Protein AF-A0A0C2YG31-F1 (afdb_monomer_lite)

Secondary structure (DSSP, 8-state):
-----------S--S-EE-TTSS-EEEE-TTS-EEEE----SS--SS--GGGGGGHHHHHHHHTSS-SEEEEETTT--EEESTT----GGGS-EEEEEEEE-TTS-EEEEEEE--STT----SSEEEES---SS-SSSS---HHHHTTSS-------

Sequence (157 aa):
LITHLVHSTQSRFIQATCRSGTRYCVQQNTQGTWCYSTEAVHAVATDCPGEHLELQGALNTHLAQDLSIAYYNGVDNSRLGGVDYPVNTTTGIVRLCLSNRAGDGLLQTLCMNVAGDNSVDGFPFCLVTLGPPVTTDGCYVDLAVTSSTASSSTTTT

Radius of gyration: 17.86 Å; chains: 1; bounding box: 48×69×44 Å

pLDDT: mean 81.95, std 17.8, range [37.91, 97.69]

Foldseek 3Di:
DDPPPPPPPQQFQPAWEAAPPDQQIFHADPVRFTATADADDPDADAAFDDPVNLQRLLQVVFQADAAQKFKAASPRSDTQGGRRHNDDPVVDWIKMKHWDAHPVRFIKIKIFTDPHGNDPNHPPIGIHRGGHQHHPRPRDHHPVVVVVPPDDDDDDD

Organism: Hebeloma cylindrosporum (NCBI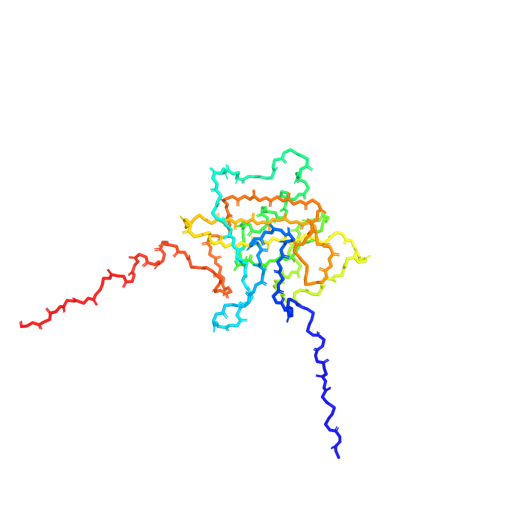:txid76867)

Structure (mmCIF, N/CA/C/O backbone):
data_AF-A0A0C2YG31-F1
#
_entry.id   AF-A0A0C2YG31-F1
#
loop_
_atom_site.group_PDB
_atom_site.id
_atom_site.type_symbol
_atom_site.label_atom_id
_atom_site.label_alt_id
_atom_site.label_comp_id
_atom_site.label_asym_id
_atom_site.label_entity_id
_atom_site.label_seq_id
_atom_site.pdbx_PDB_ins_code
_atom_site.Cartn_x
_atom_site.Cartn_y
_atom_site.Cartn_z
_atom_site.occupancy
_atom_site.B_iso_or_equiv
_atom_site.auth_seq_id
_atom_site.auth_comp_id
_atom_site.auth_asym_id
_atom_site.auth_atom_id
_atom_site.pdbx_PDB_model_num
ATOM 1 N N . LEU A 1 1 ? -37.819 2.114 26.805 1.00 37.91 1 LEU A N 1
ATOM 2 C CA . LEU A 1 1 ? -36.357 1.982 26.631 1.00 37.91 1 LEU A CA 1
ATOM 3 C C . LEU A 1 1 ? -36.096 2.027 25.130 1.00 37.91 1 LEU A C 1
ATOM 5 O O . LEU A 1 1 ? -36.509 1.104 24.443 1.00 37.91 1 LEU A O 1
ATOM 9 N N . ILE A 1 2 ? -35.571 3.134 24.604 1.00 43.88 2 ILE A N 1
ATOM 10 C CA . ILE A 1 2 ? -35.264 3.264 23.173 1.00 43.88 2 ILE A CA 1
ATOM 11 C C . ILE A 1 2 ? -33.817 2.814 23.003 1.00 43.88 2 ILE A C 1
ATOM 13 O O . ILE A 1 2 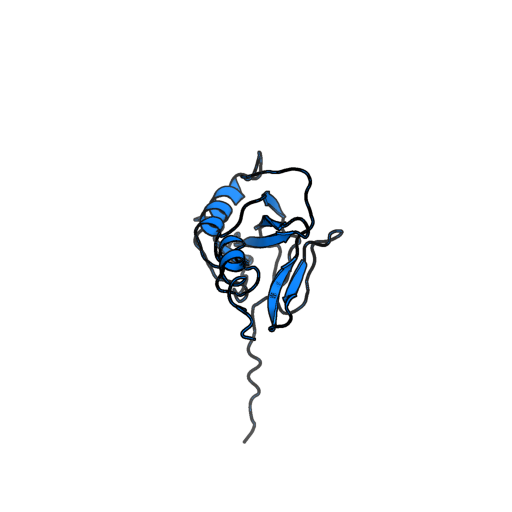? -32.901 3.455 23.512 1.00 43.88 2 ILE A O 1
ATOM 17 N N . THR A 1 3 ? -33.622 1.674 22.348 1.00 41.28 3 THR A N 1
ATOM 18 C CA . THR A 1 3 ? -32.300 1.175 21.974 1.00 41.28 3 THR A CA 1
ATOM 19 C C . THR A 1 3 ? -31.760 2.091 20.880 1.00 41.28 3 THR A C 1
ATOM 21 O O . THR A 1 3 ? -32.159 1.987 19.722 1.00 41.28 3 THR A O 1
ATOM 24 N N . HIS A 1 4 ? -30.892 3.033 21.244 1.00 40.97 4 HIS A N 1
ATOM 25 C CA . HIS A 1 4 ? -30.107 3.775 20.267 1.00 40.97 4 HIS A CA 1
ATOM 26 C C . HIS A 1 4 ? -29.186 2.777 19.559 1.00 40.97 4 HIS A C 1
ATOM 28 O O . HIS A 1 4 ? -28.194 2.325 20.127 1.00 40.97 4 HIS A O 1
ATOM 34 N N . LEU A 1 5 ? -29.533 2.409 18.325 1.00 47.25 5 LEU A N 1
ATOM 35 C CA . LEU A 1 5 ? -28.592 1.815 17.383 1.00 47.25 5 LEU A CA 1
ATOM 36 C C . LEU A 1 5 ? -27.513 2.865 17.129 1.00 47.25 5 LEU A C 1
ATOM 38 O O . LEU A 1 5 ? -27.690 3.780 16.323 1.00 47.25 5 LEU A O 1
ATOM 42 N N . VAL A 1 6 ? -26.421 2.766 17.884 1.00 44.53 6 VAL A N 1
ATOM 43 C CA . VAL A 1 6 ? -25.191 3.494 17.604 1.00 44.53 6 VAL A CA 1
ATOM 44 C C . VAL A 1 6 ? -24.745 2.998 16.234 1.00 44.53 6 VAL A C 1
ATOM 46 O O . VAL A 1 6 ? -24.221 1.893 16.107 1.00 44.53 6 VAL A O 1
ATOM 49 N N . HIS A 1 7 ? -25.023 3.775 15.187 1.00 38.06 7 HIS A N 1
ATOM 50 C CA . HIS A 1 7 ? -24.346 3.599 13.914 1.00 38.06 7 HIS A CA 1
ATOM 51 C C . HIS A 1 7 ? -22.874 3.860 14.203 1.00 38.06 7 HIS A C 1
ATOM 53 O O . HIS A 1 7 ? -22.442 5.005 14.304 1.00 38.06 7 HIS A O 1
ATOM 59 N N . SER A 1 8 ? -22.123 2.784 14.432 1.00 41.59 8 SER A N 1
ATOM 60 C CA . SER A 1 8 ? -20.674 2.835 14.417 1.00 41.59 8 SER A CA 1
ATOM 61 C C . SER A 1 8 ? -20.302 3.395 13.049 1.00 41.59 8 SER A C 1
ATOM 63 O O . SER A 1 8 ? -20.541 2.752 12.028 1.00 41.59 8 SER A O 1
ATOM 65 N N . THR A 1 9 ? -19.816 4.633 13.018 1.00 43.47 9 THR A N 1
ATOM 66 C CA . THR A 1 9 ? -19.147 5.210 11.856 1.00 43.47 9 THR A CA 1
ATOM 67 C C . THR A 1 9 ? -17.898 4.374 11.626 1.00 43.47 9 THR A C 1
ATOM 69 O O . THR A 1 9 ? -16.850 4.617 12.218 1.00 43.47 9 THR A O 1
ATOM 72 N N . GLN A 1 10 ? -18.047 3.301 10.861 1.00 45.25 10 GLN A N 1
ATOM 73 C CA . GLN A 1 10 ? -16.949 2.433 10.480 1.00 45.25 10 GLN A CA 1
ATOM 74 C C . GLN A 1 10 ? -16.192 3.141 9.362 1.00 45.25 10 GLN A C 1
ATOM 76 O O . GLN A 1 10 ? -16.574 3.077 8.198 1.00 45.25 10 GLN A O 1
ATOM 81 N N . SER A 1 11 ? -15.155 3.876 9.737 1.00 50.44 11 SER A N 1
ATOM 82 C CA . SER A 1 11 ? -14.245 4.534 8.807 1.00 50.44 11 SER A CA 1
ATOM 83 C C . SER A 1 11 ? -13.190 3.524 8.350 1.00 50.44 11 SER A C 1
ATOM 85 O O . SER A 1 11 ? -12.207 3.304 9.046 1.00 50.44 11 SER A O 1
ATOM 87 N N . ARG A 1 12 ? -13.479 2.834 7.238 1.00 69.19 12 ARG A N 1
ATOM 88 C CA . ARG A 1 12 ? -12.725 1.708 6.659 1.00 69.19 12 ARG A CA 1
ATOM 89 C C . ARG A 1 12 ? -13.140 1.474 5.208 1.00 69.19 12 ARG A C 1
ATOM 91 O O . ARG A 1 12 ? -14.104 2.088 4.756 1.00 69.19 12 ARG A O 1
ATOM 98 N N . PHE A 1 13 ? -12.494 0.557 4.486 1.00 84.44 13 PHE A N 1
ATOM 99 C CA . PHE A 1 13 ? -13.126 0.010 3.276 1.00 84.44 13 PHE A CA 1
ATOM 100 C C . PHE A 1 13 ? -14.504 -0.563 3.648 1.00 84.44 13 PHE A C 1
ATOM 102 O O . PHE A 1 13 ? -14.615 -1.424 4.519 1.00 84.44 13 PHE A O 1
ATOM 109 N N . ILE A 1 14 ? -15.564 -0.040 3.032 1.00 85.69 14 ILE A N 1
ATOM 110 C CA . ILE A 1 14 ? -16.960 -0.408 3.332 1.00 85.69 14 ILE A CA 1
ATOM 111 C C . ILE A 1 14 ? -17.629 -1.137 2.170 1.00 85.69 14 ILE A C 1
ATOM 113 O O . ILE A 1 14 ? -18.645 -1.801 2.358 1.00 85.69 14 ILE A O 1
ATOM 117 N N . GLN A 1 15 ? -17.061 -1.027 0.972 1.00 90.06 15 GLN A N 1
ATOM 118 C CA . GLN A 1 15 ? -17.524 -1.715 -0.224 1.00 90.06 15 GLN A CA 1
ATOM 119 C C . GLN A 1 15 ? -16.331 -2.053 -1.116 1.00 90.06 15 GLN A C 1
ATOM 121 O O . GLN A 1 15 ? -15.294 -1.388 -1.065 1.00 90.06 15 GLN A O 1
ATOM 126 N N . ALA A 1 16 ? -16.495 -3.071 -1.959 1.00 93.88 16 ALA A N 1
ATOM 127 C CA . ALA A 1 16 ? -15.489 -3.391 -2.958 1.00 93.88 16 ALA A CA 1
ATOM 128 C C . ALA A 1 16 ? -15.216 -2.165 -3.838 1.00 93.88 16 ALA A C 1
ATOM 130 O O . ALA A 1 16 ? -16.143 -1.497 -4.299 1.00 93.88 16 ALA A O 1
ATOM 131 N N . THR A 1 17 ? -13.940 -1.862 -4.045 1.00 93.62 17 THR A N 1
ATOM 132 C CA . THR A 1 17 ? -13.504 -0.706 -4.827 1.00 93.62 17 THR A CA 1
ATOM 133 C C . THR A 1 17 ? -12.354 -1.115 -5.720 1.00 93.62 17 THR A C 1
ATOM 135 O O . THR A 1 17 ? -11.479 -1.870 -5.302 1.00 93.62 17 THR A O 1
ATOM 138 N N . CYS A 1 18 ? -12.379 -0.660 -6.963 1.00 93.69 18 CYS A N 1
ATOM 139 C CA . CYS A 1 18 ? -11.387 -1.007 -7.965 1.00 93.69 18 CYS A CA 1
ATOM 140 C C . CYS A 1 18 ? -10.839 0.258 -8.580 1.00 93.69 18 CYS A C 1
ATOM 142 O O . CYS A 1 18 ? -11.579 1.213 -8.810 1.00 93.69 18 CYS A O 1
ATOM 144 N N . ARG A 1 19 ? -9.554 0.219 -8.902 1.00 91.12 19 ARG A N 1
ATOM 145 C CA . ARG A 1 19 ? -8.922 1.289 -9.642 1.00 91.12 19 ARG A CA 1
ATOM 146 C C . ARG A 1 19 ? -9.485 1.305 -11.058 1.00 91.12 19 ARG A C 1
ATOM 148 O O . ARG A 1 19 ? -9.540 0.265 -11.726 1.00 91.12 19 ARG A O 1
ATOM 155 N N . SER A 1 20 ? -9.903 2.480 -11.506 1.00 89.75 20 SER A N 1
ATOM 156 C CA . SER A 1 20 ? -10.602 2.692 -12.767 1.00 89.75 20 SER A CA 1
ATOM 157 C C . SER A 1 20 ? -9.853 2.069 -13.949 1.00 89.75 20 SER A C 1
ATOM 159 O O . SER A 1 20 ? -8.661 2.299 -14.149 1.00 89.75 20 SER A O 1
ATOM 161 N N . GLY A 1 21 ? -10.562 1.247 -14.728 1.00 87.06 21 GLY A N 1
ATOM 162 C CA . GLY A 1 21 ? -10.021 0.576 -15.913 1.00 87.06 21 GLY A CA 1
ATOM 163 C C . GLY A 1 21 ? -9.098 -0.620 -15.642 1.00 87.06 21 GLY A C 1
ATOM 164 O O . GLY A 1 21 ? -8.505 -1.127 -16.589 1.00 87.06 21 GLY A O 1
ATOM 165 N N . THR A 1 22 ? -8.980 -1.090 -14.396 1.00 88.75 22 THR A N 1
ATOM 166 C CA . THR A 1 22 ? -8.090 -2.207 -14.014 1.00 88.75 22 THR A CA 1
ATOM 167 C C . THR A 1 22 ? -8.806 -3.246 -13.139 1.00 88.75 22 THR A C 1
ATOM 169 O O . THR A 1 22 ? -9.961 -3.060 -12.751 1.00 88.75 22 THR A O 1
ATOM 172 N N . ARG A 1 23 ? -8.130 -4.350 -12.802 1.00 88.38 23 ARG A N 1
ATOM 173 C CA . ARG A 1 23 ? -8.550 -5.342 -11.794 1.00 88.38 23 ARG A CA 1
ATOM 174 C C . ARG A 1 23 ? -7.852 -5.161 -10.445 1.00 88.38 23 ARG A C 1
ATOM 176 O O . ARG A 1 23 ? -7.955 -6.039 -9.589 1.00 88.38 23 ARG A O 1
ATOM 183 N N . TYR A 1 24 ? -7.180 -4.028 -10.240 1.00 91.50 24 TYR A N 1
ATOM 184 C CA . TYR A 1 24 ? -6.602 -3.662 -8.953 1.00 91.50 24 TYR A CA 1
ATOM 185 C C . TYR A 1 24 ? -7.715 -3.252 -7.992 1.00 91.50 24 TYR A C 1
ATOM 187 O O . TYR A 1 24 ? -8.181 -2.112 -8.014 1.00 91.50 24 TYR A O 1
ATOM 195 N N . CYS A 1 25 ? -8.183 -4.199 -7.183 1.00 94.19 25 CYS A N 1
ATOM 196 C CA . CYS A 1 25 ? -9.372 -4.026 -6.352 1.00 94.19 25 CYS A CA 1
ATOM 197 C C . CYS A 1 25 ? -9.085 -4.307 -4.884 1.00 94.19 25 CYS A C 1
ATOM 199 O O . CYS A 1 25 ? -8.355 -5.236 -4.569 1.00 94.19 25 CYS A O 1
ATOM 201 N N . VAL A 1 26 ? -9.721 -3.573 -3.978 1.00 95.44 26 VAL A N 1
ATOM 202 C CA . VAL A 1 26 ? -9.846 -3.964 -2.572 1.00 95.44 26 VAL A CA 1
ATOM 203 C C . VAL A 1 26 ? -11.232 -4.563 -2.377 1.00 95.44 26 VAL A C 1
ATOM 205 O O . VAL A 1 26 ? -12.241 -3.919 -2.660 1.00 95.44 26 VAL A O 1
ATOM 208 N N . GLN A 1 27 ? -11.278 -5.818 -1.938 1.00 95.06 27 GLN A N 1
ATOM 209 C CA . GLN A 1 27 ? -12.505 -6.596 -1.762 1.00 95.06 27 GLN A CA 1
ATOM 210 C C . GLN A 1 27 ? -12.363 -7.591 -0.612 1.00 95.06 27 GLN A C 1
ATOM 212 O O . GLN A 1 27 ? -11.251 -7.968 -0.250 1.00 95.06 27 GLN A O 1
ATOM 217 N N . GLN A 1 28 ? -13.478 -8.020 -0.026 1.00 93.88 28 GLN A N 1
ATOM 218 C CA . GLN A 1 28 ? -13.436 -9.003 1.052 1.00 93.88 28 GLN A CA 1
ATOM 219 C C . GLN A 1 28 ? -13.141 -10.410 0.516 1.00 93.88 28 GLN A C 1
ATOM 221 O O . GLN A 1 28 ? -13.723 -10.840 -0.481 1.00 93.88 28 GLN A O 1
ATOM 226 N N . ASN A 1 29 ? -12.255 -11.138 1.194 1.00 90.19 29 ASN A N 1
ATOM 227 C CA . ASN A 1 29 ? -12.063 -12.569 0.990 1.00 90.19 29 ASN A CA 1
ATOM 228 C C . ASN A 1 29 ? -13.227 -13.371 1.621 1.00 90.19 29 ASN A C 1
ATOM 230 O O . ASN A 1 29 ? -14.138 -12.813 2.236 1.00 90.19 29 ASN A O 1
ATOM 234 N N . THR A 1 30 ? -13.191 -14.702 1.516 1.00 89.94 30 THR A N 1
ATOM 235 C CA . THR A 1 30 ? -14.229 -15.593 2.077 1.00 89.94 30 THR A CA 1
ATOM 236 C C . THR A 1 30 ? -14.353 -15.545 3.603 1.00 89.94 30 THR A C 1
ATOM 238 O O . THR A 1 30 ? -15.350 -16.019 4.141 1.00 89.94 30 THR A O 1
ATOM 241 N N . GLN A 1 31 ? -13.369 -14.975 4.301 1.00 90.06 31 GLN A N 1
ATOM 242 C CA . GLN A 1 31 ? -13.364 -14.783 5.753 1.00 90.06 31 GLN A CA 1
ATOM 243 C C . GLN A 1 31 ? -13.835 -13.374 6.158 1.00 90.06 31 GLN A C 1
ATOM 245 O O . GLN A 1 31 ? -13.904 -13.069 7.345 1.00 90.06 31 GLN A O 1
ATOM 250 N N . GLY A 1 32 ? -14.175 -12.510 5.194 1.00 90.06 32 GLY A N 1
ATOM 251 C CA . GLY A 1 32 ? -14.582 -11.127 5.443 1.00 90.06 32 GLY A CA 1
ATOM 252 C C . GLY A 1 32 ? -13.422 -10.135 5.592 1.00 90.06 32 GLY A C 1
ATOM 253 O O . GLY A 1 32 ? -13.675 -8.953 5.831 1.00 90.06 32 GLY A O 1
ATOM 254 N N . THR A 1 33 ? -12.167 -10.566 5.422 1.00 91.75 33 THR A N 1
ATOM 255 C CA . THR A 1 33 ? -11.001 -9.668 5.432 1.00 91.75 33 THR A CA 1
ATOM 256 C C . THR A 1 33 ? -10.917 -8.906 4.118 1.00 91.75 33 THR A C 1
ATOM 258 O O . THR A 1 33 ? -10.931 -9.509 3.048 1.00 91.75 33 THR A O 1
ATOM 261 N N . TRP A 1 34 ? -10.764 -7.588 4.187 1.00 94.19 34 TRP A N 1
ATOM 262 C CA . TRP A 1 34 ? -10.439 -6.747 3.038 1.00 94.19 34 TRP A CA 1
ATOM 263 C C . TRP A 1 34 ? -9.030 -7.016 2.518 1.00 94.19 34 TRP A C 1
ATOM 265 O O . TRP A 1 34 ? -8.053 -6.773 3.219 1.00 94.19 34 TRP A O 1
ATOM 275 N N . CYS A 1 35 ? -8.941 -7.455 1.268 1.00 94.56 35 CYS A N 1
ATOM 276 C CA . CYS A 1 35 ? -7.695 -7.795 0.608 1.00 94.56 35 CYS A CA 1
ATOM 277 C C . CYS A 1 35 ? -7.586 -7.115 -0.748 1.00 94.56 35 CYS A C 1
ATOM 279 O O . CYS A 1 35 ? -8.568 -6.945 -1.476 1.00 94.56 35 CYS A O 1
ATOM 281 N N . TYR A 1 36 ? -6.357 -6.756 -1.098 1.00 95.06 36 TYR A N 1
ATOM 282 C CA . TYR A 1 36 ? -6.030 -6.234 -2.411 1.00 95.06 36 TYR A CA 1
ATOM 283 C C . TYR A 1 36 ? -5.958 -7.373 -3.429 1.00 95.06 36 TYR A C 1
ATOM 285 O O . TYR A 1 36 ? -5.419 -8.430 -3.142 1.00 95.06 36 TYR A O 1
ATOM 293 N N . SER A 1 37 ? -6.511 -7.195 -4.617 1.00 92.62 37 SER A N 1
ATOM 294 C CA . SER A 1 37 ? -6.397 -8.118 -5.743 1.00 92.62 37 SER A CA 1
ATOM 295 C C . SER A 1 37 ? -5.506 -7.466 -6.779 1.00 92.62 37 SER A C 1
ATOM 297 O O . SER A 1 37 ? -5.731 -6.310 -7.127 1.00 92.62 37 SER A O 1
ATOM 299 N N . THR A 1 38 ? -4.498 -8.196 -7.246 1.00 88.25 38 THR A N 1
ATOM 300 C CA . THR A 1 38 ? -3.503 -7.674 -8.180 1.00 88.25 38 THR A CA 1
ATOM 301 C C . THR A 1 38 ? -3.427 -8.507 -9.455 1.00 88.25 38 THR A C 1
ATOM 303 O O . THR A 1 38 ? -3.764 -9.693 -9.462 1.00 88.25 38 THR A O 1
ATOM 306 N N . GLU A 1 39 ? -3.024 -7.871 -10.550 1.00 86.25 39 GLU A N 1
ATOM 307 C CA . GLU A 1 39 ? -2.861 -8.498 -11.860 1.00 86.25 39 GLU A CA 1
ATOM 308 C C . GLU A 1 39 ? -1.446 -9.065 -12.033 1.00 86.25 39 GLU A C 1
ATOM 310 O O . GLU A 1 39 ? -0.482 -8.579 -11.444 1.00 86.25 39 GLU A O 1
ATOM 315 N N . ALA A 1 40 ? -1.309 -10.097 -12.868 1.00 84.38 40 ALA A N 1
ATOM 316 C CA . ALA A 1 40 ? 0.005 -10.593 -13.267 1.00 84.38 40 ALA A CA 1
ATOM 317 C C . ALA A 1 40 ? 0.732 -9.521 -14.095 1.00 84.38 40 ALA A C 1
ATOM 319 O O . ALA A 1 40 ? 0.223 -9.074 -15.128 1.00 84.38 40 ALA A O 1
ATOM 320 N N . VAL A 1 41 ? 1.921 -9.110 -13.653 1.00 76.44 41 VAL A N 1
ATOM 321 C CA . VAL A 1 41 ? 2.730 -8.090 -14.338 1.00 76.44 41 VAL A CA 1
ATOM 322 C C . VAL A 1 41 ? 3.952 -8.727 -14.980 1.00 76.44 41 VAL A C 1
ATOM 324 O O . VAL A 1 41 ? 4.586 -9.610 -14.416 1.00 76.44 41 VAL A O 1
ATOM 327 N N . HIS A 1 42 ? 4.296 -8.265 -16.183 1.00 71.81 42 HIS A N 1
ATOM 328 C CA . HIS A 1 42 ? 5.415 -8.814 -16.959 1.00 71.81 42 HIS A CA 1
ATOM 329 C C . HIS A 1 42 ? 6.744 -8.081 -16.692 1.00 71.81 42 HIS A C 1
ATOM 331 O O . HIS A 1 42 ? 7.805 -8.587 -17.051 1.00 71.81 42 HIS A O 1
ATOM 337 N N . ALA A 1 43 ? 6.695 -6.891 -16.082 1.00 70.50 43 ALA A N 1
ATOM 338 C CA . ALA A 1 43 ? 7.856 -6.069 -15.746 1.00 70.50 43 ALA A CA 1
ATOM 339 C C . ALA A 1 43 ? 7.989 -5.923 -14.223 1.00 70.50 43 ALA A C 1
ATOM 341 O O . ALA A 1 43 ? 6.991 -5.777 -13.521 1.00 70.50 43 ALA A O 1
ATOM 342 N N . VAL A 1 44 ? 9.230 -5.972 -13.734 1.00 70.50 44 VAL A N 1
ATOM 343 C CA . VAL A 1 44 ? 9.578 -6.214 -12.326 1.00 70.50 44 VAL A CA 1
ATOM 344 C C . VAL A 1 44 ? 10.321 -4.984 -11.793 1.00 70.50 44 VAL A C 1
ATOM 346 O O . VAL A 1 44 ? 11.519 -4.840 -12.023 1.00 70.50 44 VAL A O 1
ATOM 349 N N . ALA A 1 45 ? 9.613 -4.062 -11.139 1.00 83.88 45 ALA A N 1
ATOM 350 C CA . ALA A 1 45 ? 10.228 -2.950 -10.406 1.00 83.88 45 ALA A CA 1
ATOM 351 C C . ALA A 1 45 ? 10.327 -3.317 -8.920 1.00 83.88 45 ALA A C 1
ATOM 353 O O . ALA A 1 45 ? 9.393 -3.890 -8.361 1.00 83.88 45 ALA A O 1
ATOM 354 N N . THR A 1 46 ? 11.447 -3.007 -8.272 1.00 86.50 46 THR A N 1
ATOM 355 C CA . THR A 1 46 ? 11.666 -3.290 -6.836 1.00 86.50 46 THR A CA 1
ATOM 356 C C . THR A 1 46 ? 11.646 -2.035 -5.968 1.00 86.50 46 THR A C 1
ATOM 358 O O . THR A 1 46 ? 11.688 -2.118 -4.745 1.00 86.50 46 THR A O 1
ATOM 361 N N . ASP A 1 47 ? 11.580 -0.875 -6.598 1.00 88.19 47 ASP A N 1
ATOM 362 C CA . ASP A 1 47 ? 11.563 0.453 -6.009 1.00 88.19 47 ASP A CA 1
ATOM 363 C C . ASP A 1 47 ? 10.605 1.351 -6.801 1.00 88.19 47 ASP A C 1
ATOM 365 O O . ASP A 1 47 ? 10.136 0.984 -7.881 1.00 88.19 47 ASP A O 1
ATOM 369 N N . CYS A 1 48 ? 10.277 2.517 -6.249 1.00 88.44 48 CYS A N 1
ATOM 370 C CA . CYS A 1 48 ? 9.474 3.515 -6.942 1.00 88.44 48 CYS A CA 1
ATOM 371 C C . CYS A 1 48 ? 10.373 4.342 -7.870 1.00 88.44 48 CYS A C 1
ATOM 373 O O . CYS A 1 48 ? 11.165 5.149 -7.378 1.00 88.44 48 CYS A O 1
ATOM 375 N N . PRO A 1 49 ? 10.279 4.168 -9.202 1.00 79.12 49 PRO A N 1
ATOM 376 C CA . PRO A 1 49 ? 11.212 4.799 -10.122 1.00 79.12 49 PRO A CA 1
ATOM 377 C C . PRO A 1 49 ? 10.929 6.298 -10.299 1.00 79.12 49 PRO A C 1
ATOM 379 O O . PRO A 1 49 ? 9.787 6.752 -10.222 1.00 79.12 49 PRO A O 1
ATOM 382 N N . GLY A 1 50 ? 11.975 7.056 -10.644 1.00 73.38 50 GLY A N 1
ATOM 383 C CA . GLY A 1 50 ? 11.863 8.392 -11.243 1.00 73.38 50 GLY A CA 1
ATOM 384 C C . GLY A 1 50 ? 11.156 9.441 -10.376 1.00 73.38 50 GLY A C 1
ATOM 385 O O . GLY A 1 50 ? 11.634 9.788 -9.302 1.00 73.38 50 GLY A O 1
ATOM 386 N N . GLU A 1 51 ? 10.046 9.990 -10.875 1.00 65.19 51 GLU A N 1
ATOM 387 C CA . GLU A 1 51 ? 9.294 11.102 -10.263 1.00 65.19 51 GLU A CA 1
ATOM 388 C C . GLU A 1 51 ? 8.366 10.680 -9.110 1.00 65.19 51 GLU A C 1
ATOM 390 O O . GLU A 1 51 ? 7.589 11.503 -8.641 1.00 65.19 51 GLU A O 1
ATOM 395 N N . HIS A 1 52 ? 8.415 9.416 -8.670 1.00 84.56 52 HIS A N 1
ATOM 396 C CA . HIS A 1 52 ? 7.552 8.885 -7.603 1.00 84.56 52 HIS A CA 1
ATOM 397 C C . HIS A 1 52 ? 8.317 8.519 -6.323 1.00 84.56 52 HIS A C 1
ATOM 399 O O . HIS A 1 52 ? 7.840 7.737 -5.492 1.00 84.56 52 HIS A O 1
ATOM 405 N N . LEU A 1 53 ? 9.523 9.076 -6.154 1.00 85.06 53 LEU A N 1
ATOM 406 C CA . LEU A 1 53 ? 10.389 8.854 -4.989 1.00 85.06 53 LEU A CA 1
ATOM 407 C C . LEU A 1 53 ? 9.725 9.255 -3.666 1.00 85.06 53 LEU A C 1
ATOM 409 O O . LEU A 1 53 ? 10.064 8.711 -2.615 1.00 85.06 53 LEU A O 1
ATOM 413 N N . GLU A 1 54 ? 8.747 10.156 -3.692 1.00 89.50 54 GLU A N 1
ATOM 414 C CA . GLU A 1 54 ? 7.951 10.528 -2.526 1.00 89.50 54 GLU A CA 1
ATOM 415 C C . GLU A 1 54 ? 7.170 9.348 -1.931 1.00 89.50 54 GLU A C 1
ATOM 417 O O . GLU A 1 54 ? 6.850 9.377 -0.744 1.00 89.50 54 GLU A O 1
ATOM 422 N N . LEU A 1 55 ? 6.892 8.296 -2.708 1.00 95.50 55 LEU A N 1
ATOM 423 C CA . LEU A 1 55 ? 6.246 7.074 -2.222 1.00 95.50 55 LEU A CA 1
ATOM 424 C C . LEU A 1 55 ? 7.244 6.057 -1.648 1.00 95.50 55 LEU A C 1
ATOM 426 O O . LEU A 1 55 ? 6.831 5.167 -0.903 1.00 95.50 55 LEU A O 1
ATOM 430 N N . GLN A 1 56 ? 8.546 6.200 -1.924 1.00 95.50 56 GLN A N 1
ATOM 431 C CA . GLN A 1 56 ? 9.568 5.225 -1.524 1.00 95.50 56 GLN A CA 1
ATOM 432 C C . GLN A 1 56 ? 9.649 5.053 -0.004 1.00 95.50 56 GLN A C 1
ATOM 434 O O . GLN A 1 56 ? 9.837 3.942 0.488 1.00 95.50 56 GLN A O 1
ATOM 439 N N . GLY A 1 57 ? 9.487 6.139 0.756 1.00 95.56 57 GLY A N 1
ATOM 440 C CA . GLY A 1 57 ? 9.499 6.076 2.217 1.00 95.56 57 GLY A CA 1
ATOM 441 C C . GLY A 1 57 ? 8.358 5.219 2.770 1.00 95.56 57 GLY A C 1
ATOM 442 O O . GLY A 1 57 ? 8.594 4.345 3.600 1.00 95.56 57 GLY A O 1
ATOM 443 N N . ALA A 1 58 ? 7.136 5.418 2.268 1.00 96.81 58 ALA A N 1
ATOM 444 C CA . ALA A 1 58 ? 5.977 4.620 2.662 1.00 96.81 58 ALA A CA 1
ATOM 445 C C . ALA A 1 58 ? 6.111 3.161 2.211 1.00 96.81 58 ALA A C 1
ATOM 447 O O . ALA A 1 58 ? 5.806 2.265 2.994 1.00 96.81 58 ALA A O 1
ATOM 448 N N . LEU A 1 59 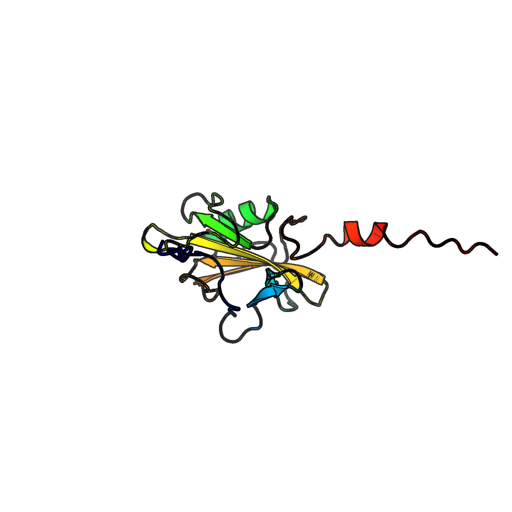? 6.635 2.919 1.002 1.00 97.31 59 LEU A N 1
ATOM 449 C CA . LEU A 1 59 ? 6.949 1.571 0.532 1.00 97.31 59 LEU A CA 1
ATOM 450 C C . LEU A 1 59 ? 7.926 0.873 1.485 1.00 97.31 59 LEU A C 1
ATOM 452 O O . LEU A 1 59 ? 7.634 -0.222 1.952 1.00 97.31 59 LEU A O 1
ATOM 456 N N . ASN A 1 60 ? 9.040 1.513 1.848 1.00 96.44 60 ASN A N 1
ATOM 457 C CA . ASN A 1 60 ? 10.024 0.933 2.766 1.00 96.44 60 ASN A CA 1
ATOM 458 C C . ASN A 1 60 ? 9.401 0.580 4.126 1.00 96.44 60 ASN A C 1
ATOM 460 O O . ASN A 1 60 ? 9.617 -0.523 4.629 1.00 96.44 60 ASN A O 1
ATOM 464 N N . THR A 1 61 ? 8.589 1.476 4.700 1.00 97.25 61 THR A N 1
ATOM 465 C CA . THR A 1 61 ? 7.855 1.188 5.942 1.00 97.25 61 THR A CA 1
ATOM 466 C C . THR A 1 61 ? 6.879 0.023 5.753 1.00 97.25 61 THR A C 1
ATOM 468 O O . THR A 1 61 ? 6.737 -0.808 6.646 1.00 97.25 61 THR A O 1
ATOM 471 N N . HIS A 1 62 ? 6.212 -0.063 4.600 1.00 97.69 62 HIS A N 1
ATOM 472 C CA . HIS A 1 62 ? 5.262 -1.128 4.281 1.00 97.69 62 HIS A CA 1
ATOM 473 C C . HIS A 1 62 ? 5.919 -2.499 4.118 1.00 97.69 62 HIS A C 1
ATOM 475 O O . HIS A 1 62 ? 5.383 -3.487 4.613 1.00 97.69 62 HIS A O 1
ATOM 481 N N . LEU A 1 63 ? 7.091 -2.575 3.491 1.00 95.94 63 LEU A N 1
ATOM 482 C CA . LEU A 1 63 ? 7.828 -3.832 3.334 1.00 95.94 63 LEU A CA 1
ATOM 483 C C . LEU A 1 63 ? 8.361 -4.379 4.670 1.00 95.94 63 LEU A C 1
ATOM 485 O O . LEU A 1 63 ? 8.572 -5.582 4.798 1.00 95.94 63 LEU A O 1
ATOM 489 N N . ALA A 1 64 ? 8.561 -3.513 5.667 1.00 95.88 64 ALA A N 1
ATOM 490 C CA . ALA A 1 64 ? 9.126 -3.855 6.973 1.00 95.88 64 ALA A CA 1
ATOM 491 C C . ALA A 1 64 ? 8.079 -4.165 8.067 1.00 95.88 64 ALA A C 1
ATOM 493 O O . ALA A 1 64 ? 8.420 -4.181 9.251 1.00 95.88 64 ALA A O 1
ATOM 494 N N . GLN A 1 65 ? 6.810 -4.373 7.705 1.00 93.50 65 GLN A N 1
ATOM 495 C CA . GLN A 1 65 ? 5.711 -4.595 8.657 1.00 93.50 65 GLN A CA 1
ATOM 496 C C . GLN A 1 65 ? 4.858 -5.824 8.292 1.00 93.50 65 GLN A C 1
ATOM 498 O O . GLN A 1 65 ? 5.314 -6.676 7.539 1.00 93.50 65 GLN A O 1
ATOM 503 N N . ASP A 1 66 ? 3.669 -5.958 8.886 1.00 93.38 66 ASP A N 1
ATOM 504 C CA . ASP A 1 66 ? 2.894 -7.202 8.958 1.00 93.38 66 ASP A CA 1
ATOM 505 C C . ASP A 1 66 ? 1.446 -7.120 8.428 1.00 93.38 66 ASP A C 1
ATOM 507 O O . ASP A 1 66 ? 0.653 -8.034 8.640 1.00 93.38 66 ASP A O 1
ATOM 511 N N . LEU A 1 67 ? 1.076 -6.047 7.732 1.00 95.06 67 LEU A N 1
ATOM 512 C CA . LEU A 1 67 ? -0.247 -5.831 7.134 1.00 95.06 67 LEU A CA 1
ATOM 513 C C . LEU A 1 67 ? -0.157 -5.786 5.609 1.00 95.06 67 LEU A C 1
ATOM 515 O O . LEU A 1 67 ? 0.716 -5.131 5.048 1.00 95.06 67 LEU A O 1
ATOM 519 N N . SER A 1 68 ? -1.106 -6.402 4.920 1.00 95.62 68 SER A N 1
ATOM 520 C CA . SER A 1 68 ? -1.228 -6.299 3.465 1.00 95.62 68 SER A CA 1
ATOM 521 C C . SER A 1 68 ? -1.760 -4.933 3.025 1.00 95.62 68 SER A C 1
ATOM 523 O O . SER A 1 68 ? -1.416 -4.457 1.949 1.00 95.62 68 SER A O 1
ATOM 525 N N . ILE A 1 69 ? -2.565 -4.271 3.860 1.00 96.06 69 ILE A N 1
ATOM 526 C CA . ILE A 1 69 ? -3.157 -2.956 3.592 1.00 96.06 69 ILE A CA 1
ATOM 527 C C . ILE A 1 69 ? -2.846 -2.020 4.754 1.00 96.06 69 ILE A C 1
ATOM 529 O O . ILE A 1 69 ? -3.244 -2.282 5.892 1.00 96.06 69 ILE A O 1
ATOM 533 N N . ALA A 1 70 ? -2.165 -0.910 4.473 1.00 96.38 70 ALA A N 1
ATOM 534 C CA . ALA A 1 70 ? -1.828 0.070 5.497 1.00 96.38 70 ALA A CA 1
ATOM 535 C C . ALA A 1 70 ? -1.737 1.500 4.958 1.00 96.38 70 ALA A C 1
ATOM 537 O O . ALA A 1 70 ? -1.392 1.740 3.798 1.00 96.38 70 ALA A O 1
ATOM 538 N N . TYR A 1 71 ? -2.015 2.444 5.854 1.00 95.19 71 TYR A N 1
ATOM 539 C CA . TYR A 1 71 ? -1.964 3.878 5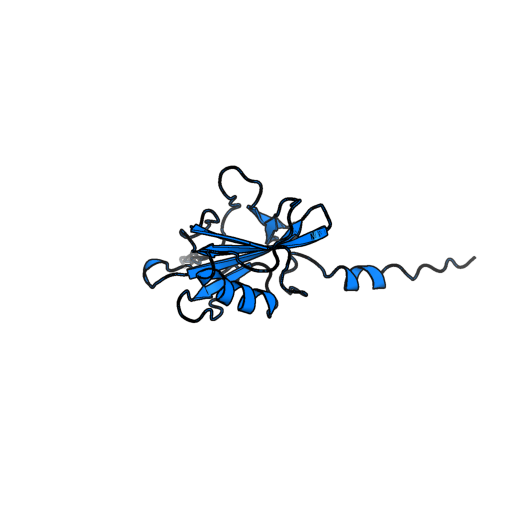.609 1.00 95.19 71 TYR A CA 1
ATOM 540 C C . TYR A 1 71 ? -0.767 4.511 6.315 1.00 95.19 71 TYR A C 1
ATOM 542 O O . TYR A 1 71 ? -0.399 4.109 7.422 1.00 95.19 71 TYR A O 1
ATOM 550 N N . TYR A 1 72 ? -0.188 5.533 5.689 1.00 95.81 72 TYR A N 1
ATOM 551 C CA . TYR A 1 72 ? 1.036 6.195 6.129 1.00 95.81 72 TYR A CA 1
ATOM 552 C C . TYR A 1 72 ? 0.925 7.712 6.044 1.00 95.81 72 TYR A C 1
ATOM 554 O O . TYR A 1 72 ? 0.273 8.260 5.152 1.00 95.81 72 TYR A O 1
ATOM 562 N N . ASN A 1 73 ? 1.601 8.397 6.959 1.00 94.75 73 ASN A N 1
ATOM 563 C CA . ASN A 1 73 ? 1.703 9.848 6.950 1.00 94.75 73 ASN A CA 1
ATOM 564 C C . ASN A 1 73 ? 2.605 10.308 5.793 1.00 94.75 73 ASN A C 1
ATOM 566 O O . ASN A 1 73 ? 3.722 9.820 5.623 1.00 94.75 73 ASN A O 1
ATOM 570 N N . GLY A 1 74 ? 2.132 11.265 4.996 1.00 93.19 74 GLY A N 1
ATOM 571 C CA . GLY A 1 74 ? 2.848 11.788 3.835 1.00 93.19 74 GLY A CA 1
ATOM 572 C C . GLY A 1 74 ? 4.132 12.568 4.152 1.00 93.19 74 GLY A C 1
ATOM 573 O O . GLY A 1 74 ? 4.943 12.794 3.252 1.00 93.19 74 GLY A O 1
ATOM 574 N N . VAL A 1 75 ? 4.339 12.973 5.406 1.00 92.62 75 VAL A N 1
ATOM 575 C CA . VAL A 1 75 ? 5.510 13.741 5.851 1.00 92.62 75 VAL A CA 1
ATOM 576 C C . VAL A 1 75 ? 6.628 12.820 6.333 1.00 92.62 75 VAL A C 1
ATOM 578 O O . VAL A 1 75 ? 7.745 12.911 5.833 1.00 92.62 75 VAL A O 1
ATOM 581 N N . ASP A 1 76 ? 6.339 11.922 7.277 1.00 94.69 76 ASP A N 1
ATOM 582 C CA . ASP A 1 76 ? 7.356 11.101 7.952 1.00 94.69 76 ASP A CA 1
ATOM 583 C C . ASP A 1 76 ? 7.283 9.600 7.618 1.00 94.69 76 ASP A C 1
ATOM 585 O O . ASP A 1 76 ? 8.133 8.830 8.059 1.00 94.69 76 ASP A O 1
ATOM 589 N N . ASN A 1 77 ? 6.310 9.178 6.799 1.00 95.62 77 ASN A N 1
ATOM 590 C CA . ASN A 1 77 ? 6.066 7.782 6.415 1.00 95.62 77 ASN A CA 1
ATOM 591 C C . ASN A 1 77 ? 5.747 6.844 7.588 1.00 95.62 77 ASN A C 1
ATOM 593 O O . ASN A 1 77 ? 5.825 5.620 7.438 1.00 95.62 77 ASN A O 1
ATOM 597 N N . SER A 1 78 ? 5.378 7.393 8.746 1.00 96.00 78 SER A N 1
ATOM 598 C CA . SER A 1 78 ? 4.922 6.604 9.886 1.00 96.00 78 SER A CA 1
ATOM 599 C C . SER A 1 78 ? 3.589 5.920 9.575 1.00 96.00 78 SER A C 1
ATOM 601 O O . SER A 1 78 ? 2.736 6.468 8.870 1.00 96.00 78 SER A O 1
ATOM 603 N N . ARG A 1 79 ? 3.407 4.694 10.084 1.00 96.00 79 ARG A N 1
ATOM 604 C CA . ARG A 1 79 ? 2.163 3.929 9.917 1.00 96.00 79 ARG A CA 1
ATOM 605 C C . ARG A 1 79 ? 1.050 4.578 10.734 1.00 96.00 79 ARG A C 1
ATOM 607 O O . ARG A 1 79 ? 1.151 4.672 11.953 1.00 96.00 79 ARG A O 1
ATOM 614 N N . LEU A 1 80 ? -0.025 4.959 10.057 1.00 93.94 80 LEU A N 1
ATOM 615 C CA . LEU A 1 80 ? -1.219 5.556 10.653 1.00 93.94 80 LEU A CA 1
ATOM 616 C C . LEU A 1 80 ? -2.247 4.498 11.070 1.00 93.94 80 LEU A C 1
ATOM 618 O O . LEU A 1 80 ? -2.935 4.662 12.073 1.00 93.94 80 LEU A O 1
ATOM 622 N N . GLY A 1 81 ? -2.342 3.404 10.314 1.00 93.25 81 GLY A N 1
ATOM 623 C CA . GLY A 1 81 ? -3.283 2.324 10.590 1.00 93.25 81 GLY A CA 1
ATOM 624 C C . GLY A 1 81 ? -3.365 1.303 9.461 1.00 93.25 81 GLY A C 1
ATOM 625 O O . GLY A 1 81 ? -2.664 1.418 8.455 1.00 93.25 81 GLY A O 1
ATOM 626 N N . GLY A 1 82 ? -4.210 0.293 9.660 1.00 92.94 82 GLY A N 1
ATOM 627 C CA . GLY A 1 82 ? -4.528 -0.726 8.661 1.00 92.94 82 GLY A CA 1
ATOM 628 C C . GLY A 1 82 ? -5.784 -0.383 7.862 1.00 92.94 82 GLY A C 1
ATOM 629 O O . GLY A 1 82 ? -6.140 0.779 7.694 1.00 92.94 82 GLY A O 1
ATOM 630 N N . VAL A 1 83 ? -6.496 -1.415 7.423 1.00 90.56 83 VAL A N 1
ATOM 631 C CA . VAL A 1 83 ? -7.692 -1.311 6.572 1.00 90.56 83 VAL A CA 1
ATOM 632 C C . VAL A 1 83 ? -8.870 -0.532 7.185 1.00 90.56 83 VAL A C 1
ATOM 634 O O . VAL A 1 83 ? -9.748 -0.065 6.460 1.00 90.56 83 VAL A O 1
ATOM 637 N N . ASP A 1 84 ? -8.850 -0.363 8.511 1.00 88.00 84 ASP A N 1
ATOM 638 C CA . ASP A 1 84 ? -9.831 0.387 9.302 1.00 88.00 84 ASP A CA 1
ATOM 639 C C . ASP A 1 84 ? -9.386 1.820 9.650 1.00 88.00 84 ASP A C 1
ATOM 641 O O . ASP A 1 84 ? -9.886 2.427 10.598 1.00 88.00 84 ASP A O 1
ATOM 645 N N . TYR A 1 85 ? -8.383 2.355 8.951 1.00 88.88 85 TYR A N 1
ATOM 646 C CA . TYR A 1 85 ? -7.912 3.712 9.202 1.00 88.88 85 TYR A CA 1
ATOM 647 C C . TYR A 1 85 ? -8.917 4.760 8.680 1.00 88.88 85 TYR A C 1
ATOM 649 O O . TYR A 1 85 ? -9.256 4.736 7.493 1.00 88.88 85 TYR A O 1
ATOM 657 N N . PRO A 1 86 ? -9.352 5.725 9.517 1.00 83.06 86 PRO A N 1
ATOM 658 C CA . PRO A 1 86 ? -10.197 6.830 9.082 1.00 83.06 86 PRO A CA 1
ATOM 659 C C . PRO A 1 86 ? -9.383 7.834 8.267 1.00 83.06 86 PRO A C 1
ATOM 661 O O . PRO A 1 86 ? -8.674 8.672 8.832 1.00 83.06 86 PRO A O 1
ATOM 664 N N . VAL A 1 87 ? -9.478 7.769 6.940 1.00 82.06 87 VAL A N 1
ATOM 665 C CA . VAL A 1 87 ? -8.714 8.672 6.082 1.00 82.06 87 VAL A CA 1
ATOM 666 C C . VAL A 1 87 ? -9.215 10.103 6.274 1.00 82.06 87 VAL A C 1
ATOM 668 O O . VAL A 1 87 ? -10.330 10.456 5.910 1.00 82.06 87 VAL A O 1
ATOM 671 N N . ASN A 1 88 ? -8.351 10.966 6.806 1.00 77.81 88 ASN A N 1
ATOM 672 C CA . ASN A 1 88 ? -8.578 12.406 6.851 1.00 77.81 88 ASN A CA 1
ATOM 673 C C . ASN A 1 88 ? -7.601 13.107 5.898 1.00 77.81 88 ASN A C 1
ATOM 675 O O . ASN A 1 88 ? -6.479 13.454 6.271 1.00 77.81 88 ASN A O 1
ATOM 679 N N . THR A 1 89 ? -8.026 13.322 4.654 1.00 70.44 89 THR A N 1
ATOM 680 C CA . THR A 1 89 ? -7.205 14.007 3.640 1.00 70.44 89 THR A CA 1
ATOM 681 C C . THR A 1 89 ? -7.126 15.522 3.848 1.00 70.44 89 THR A C 1
ATOM 683 O O . THR A 1 89 ? -6.249 16.174 3.288 1.00 70.44 89 THR A O 1
ATOM 686 N N . THR A 1 90 ? -7.980 16.109 4.695 1.00 73.69 90 THR A N 1
ATOM 687 C CA . THR A 1 90 ? -7.914 17.540 5.042 1.00 73.69 90 THR A CA 1
ATOM 688 C C . THR A 1 90 ? -6.724 17.901 5.934 1.00 73.69 90 THR A C 1
ATOM 690 O O . THR A 1 90 ? -6.323 19.062 5.963 1.00 73.69 90 THR A O 1
ATOM 693 N N . THR A 1 91 ? -6.133 16.934 6.645 1.00 75.38 91 THR A N 1
ATOM 694 C CA . THR A 1 91 ? -4.993 17.165 7.556 1.00 75.38 91 THR A CA 1
ATOM 695 C C . THR A 1 91 ? -3.616 16.958 6.922 1.00 75.38 91 THR A C 1
ATOM 697 O O . THR A 1 91 ? -2.604 17.153 7.591 1.00 75.38 91 THR A O 1
ATOM 700 N N . GLY A 1 92 ? -3.556 16.584 5.642 1.00 86.31 92 GLY A N 1
ATOM 701 C CA . GLY A 1 92 ? -2.307 16.378 4.916 1.00 86.31 92 GLY A CA 1
ATOM 702 C C . GLY A 1 92 ? -2.372 15.204 3.946 1.00 86.31 92 GLY A C 1
ATOM 703 O O . GLY A 1 92 ? -3.414 14.583 3.747 1.00 86.31 92 GLY A O 1
ATOM 704 N N . ILE A 1 93 ? -1.226 14.898 3.338 1.00 92.25 93 ILE A N 1
ATOM 705 C CA . ILE A 1 93 ? -1.096 13.754 2.436 1.00 92.25 93 ILE A CA 1
ATOM 706 C C . ILE A 1 93 ? -1.140 12.471 3.267 1.00 92.25 93 ILE A C 1
ATOM 708 O O . ILE A 1 93 ? -0.340 12.289 4.185 1.00 92.25 93 ILE A O 1
ATOM 712 N N . VAL A 1 94 ? -2.047 11.570 2.907 1.00 93.88 94 VAL A N 1
ATOM 713 C CA . VAL A 1 94 ? -2.078 10.192 3.398 1.00 93.88 94 VAL A CA 1
ATOM 714 C C . VAL A 1 94 ? -1.677 9.285 2.245 1.00 93.88 94 VAL A C 1
ATOM 716 O O . VAL A 1 94 ? -2.209 9.406 1.141 1.00 93.88 94 VAL A O 1
ATOM 719 N N . ARG A 1 95 ? -0.738 8.376 2.494 1.00 95.38 95 ARG A N 1
ATOM 720 C CA . ARG A 1 95 ? -0.325 7.339 1.547 1.00 95.38 95 ARG A CA 1
ATOM 721 C C . ARG A 1 95 ? -0.988 6.023 1.910 1.00 95.38 95 ARG A C 1
ATOM 723 O O . ARG A 1 95 ? -1.148 5.723 3.086 1.00 95.38 95 ARG A O 1
ATOM 730 N N . LEU A 1 96 ? -1.342 5.236 0.911 1.00 96.00 96 LEU A N 1
ATOM 731 C CA . LEU A 1 96 ? -1.878 3.889 1.050 1.00 96.00 96 LEU A CA 1
ATOM 732 C C . LEU A 1 96 ? -0.946 2.940 0.315 1.00 96.00 96 LEU A C 1
ATOM 734 O O . LEU A 1 96 ? -0.629 3.204 -0.841 1.00 96.00 96 LEU A O 1
ATOM 738 N N . CYS A 1 97 ? -0.543 1.853 0.968 1.00 96.88 97 CYS A N 1
ATOM 739 C CA . CYS A 1 97 ? 0.128 0.735 0.316 1.00 96.88 97 CYS A CA 1
ATOM 740 C C . CYS A 1 97 ? -0.696 -0.546 0.485 1.00 96.88 97 CYS A C 1
ATOM 742 O O . CYS A 1 97 ? -1.248 -0.809 1.557 1.00 96.88 97 CYS A O 1
ATOM 744 N N . LEU A 1 98 ? -0.791 -1.305 -0.605 1.00 96.19 98 LEU A N 1
ATOM 745 C CA . LEU A 1 98 ? -1.642 -2.476 -0.774 1.00 96.19 98 LEU A CA 1
ATOM 746 C C . LEU A 1 98 ? -0.816 -3.608 -1.371 1.00 96.19 98 LEU A C 1
ATOM 748 O O . LEU A 1 98 ? -0.273 -3.439 -2.460 1.00 96.19 98 LEU A O 1
ATOM 752 N N . SER A 1 99 ? -0.759 -4.755 -0.705 1.00 95.69 99 SER A N 1
ATOM 753 C CA . SER A 1 99 ? 0.040 -5.898 -1.134 1.00 95.69 99 SER A CA 1
ATOM 754 C C . SER A 1 99 ? -0.791 -7.156 -1.311 1.00 95.69 99 SER A C 1
ATOM 756 O O . SER A 1 99 ? -1.644 -7.464 -0.482 1.00 95.69 99 SER A O 1
ATOM 758 N N . ASN A 1 100 ? -0.535 -7.906 -2.380 1.00 94.19 100 ASN A N 1
ATOM 759 C CA . ASN A 1 100 ? -0.991 -9.289 -2.517 1.00 94.19 100 ASN A CA 1
ATOM 760 C C . ASN A 1 100 ? -0.165 -10.030 -3.577 1.00 94.19 100 ASN A C 1
ATOM 762 O O . ASN A 1 100 ? 0.604 -9.427 -4.326 1.00 94.19 100 ASN A O 1
ATOM 766 N N . ARG A 1 101 ? -0.321 -11.350 -3.647 1.00 90.69 101 ARG A N 1
ATOM 767 C CA . ARG A 1 101 ? 0.196 -12.176 -4.730 1.00 90.69 101 ARG A CA 1
ATOM 768 C C . ARG A 1 101 ? -0.720 -12.088 -5.946 1.00 90.69 101 ARG A C 1
ATOM 770 O O . ARG A 1 101 ? -1.933 -12.263 -5.836 1.00 90.69 101 ARG A O 1
ATOM 777 N N . ALA A 1 102 ? -0.125 -11.843 -7.106 1.00 88.12 102 ALA A N 1
ATOM 778 C CA . ALA A 1 102 ? -0.796 -11.994 -8.389 1.00 88.12 102 ALA A CA 1
ATOM 779 C C . ALA A 1 102 ? -1.071 -13.473 -8.698 1.00 88.12 102 ALA A C 1
ATOM 781 O O . ALA A 1 102 ? -0.546 -14.380 -8.050 1.00 88.12 102 ALA A O 1
ATOM 782 N N . GLY A 1 103 ? -1.873 -13.722 -9.738 1.00 83.75 103 GLY A N 1
ATOM 783 C CA . GLY A 1 103 ? -2.150 -15.078 -10.226 1.00 83.75 103 GLY A CA 1
ATOM 784 C C . GLY A 1 103 ? -0.911 -15.847 -10.712 1.00 83.75 103 GLY A C 1
ATOM 785 O O . GLY A 1 103 ? -0.960 -17.069 -10.804 1.00 83.75 103 GLY A O 1
ATOM 786 N N . ASP A 1 104 ? 0.198 -15.155 -10.985 1.00 84.44 104 ASP A N 1
ATOM 787 C CA . ASP A 1 104 ? 1.515 -15.731 -11.303 1.00 84.44 104 ASP A CA 1
ATOM 788 C C . ASP A 1 104 ? 2.366 -16.048 -10.051 1.00 84.44 104 ASP A C 1
ATOM 790 O O . ASP A 1 104 ? 3.478 -16.561 -10.162 1.00 84.44 104 ASP A O 1
ATOM 794 N N . GLY A 1 105 ? 1.848 -15.761 -8.851 1.00 86.06 105 GLY A N 1
ATOM 795 C CA . GLY A 1 105 ? 2.502 -15.992 -7.564 1.00 86.06 105 GLY A CA 1
ATOM 796 C C . GLY A 1 105 ? 3.437 -14.871 -7.101 1.00 86.06 105 GLY A C 1
ATOM 797 O O . GLY A 1 105 ? 3.882 -14.904 -5.943 1.00 86.06 105 GLY A O 1
ATOM 798 N N . LEU A 1 106 ? 3.713 -13.869 -7.945 1.00 88.75 106 LEU A N 1
ATOM 799 C CA . LEU A 1 106 ? 4.566 -12.739 -7.583 1.00 88.75 106 LEU A CA 1
ATOM 800 C C . LEU A 1 106 ? 3.868 -11.868 -6.543 1.00 88.75 106 LEU A C 1
ATOM 802 O O . LEU A 1 106 ? 2.730 -11.440 -6.731 1.00 88.75 106 LEU A O 1
ATOM 806 N N . LEU A 1 107 ? 4.568 -11.604 -5.440 1.00 91.50 107 LEU A N 1
ATOM 807 C CA . LEU A 1 107 ? 4.115 -10.654 -4.433 1.00 91.50 107 LEU A CA 1
ATOM 808 C C . LEU A 1 107 ? 4.320 -9.238 -4.971 1.00 91.50 107 LEU A C 1
ATOM 810 O O . LEU A 1 107 ? 5.419 -8.904 -5.409 1.00 91.50 107 LEU A O 1
ATOM 814 N N . GLN A 1 108 ? 3.262 -8.437 -4.954 1.00 93.00 108 GLN A N 1
ATOM 815 C CA . GLN A 1 108 ? 3.271 -7.075 -5.466 1.00 93.00 108 GLN A CA 1
ATOM 816 C C . GLN A 1 108 ? 2.705 -6.106 -4.435 1.00 93.00 108 GLN A C 1
ATOM 818 O O . GLN A 1 108 ? 1.768 -6.462 -3.720 1.00 93.00 108 GLN A O 1
ATOM 823 N N . THR A 1 109 ? 3.217 -4.875 -4.436 1.00 94.94 109 THR A N 1
ATOM 824 C CA . THR A 1 109 ? 2.724 -3.745 -3.647 1.00 94.94 109 THR A CA 1
ATOM 825 C C . THR A 1 109 ? 2.391 -2.581 -4.570 1.00 94.94 109 THR A C 1
ATOM 827 O O . THR A 1 109 ? 3.241 -2.130 -5.337 1.00 94.94 109 THR A O 1
ATOM 830 N N . LEU A 1 110 ? 1.181 -2.042 -4.446 1.00 94.50 110 LEU A N 1
ATOM 831 C CA . LEU A 1 110 ? 0.793 -0.746 -4.993 1.00 94.50 110 LEU A CA 1
ATOM 832 C C . LEU A 1 110 ? 0.784 0.291 -3.866 1.00 94.50 110 LEU A C 1
ATOM 834 O O . LEU A 1 110 ? 0.007 0.153 -2.925 1.00 94.50 110 LEU A O 1
ATOM 838 N N . CYS A 1 111 ? 1.597 1.340 -3.978 1.00 95.69 111 CYS A N 1
ATOM 839 C CA . CYS A 1 111 ? 1.548 2.514 -3.108 1.00 95.69 111 CYS A CA 1
ATOM 840 C C . CYS A 1 111 ? 0.989 3.725 -3.865 1.00 95.69 111 CYS A C 1
ATOM 842 O O . CYS A 1 111 ? 1.295 3.912 -5.040 1.00 95.69 111 CYS A O 1
ATOM 844 N N . MET A 1 112 ? 0.191 4.565 -3.207 1.00 94.56 112 MET A N 1
ATOM 845 C CA . MET A 1 112 ? -0.383 5.781 -3.796 1.00 94.56 112 MET A CA 1
ATOM 846 C C . MET A 1 112 ? -0.692 6.845 -2.739 1.00 94.56 112 MET A C 1
ATOM 848 O O . MET A 1 112 ? -0.868 6.516 -1.566 1.00 94.56 112 MET A O 1
ATOM 852 N N . ASN A 1 113 ? -0.847 8.105 -3.147 1.00 94.06 113 ASN A N 1
ATOM 853 C CA . ASN A 1 113 ? -1.523 9.098 -2.304 1.00 94.06 113 ASN A CA 1
ATOM 854 C C . ASN A 1 113 ? -3.038 8.879 -2.360 1.00 94.06 113 ASN A C 1
ATOM 856 O O . ASN A 1 113 ? -3.615 8.795 -3.439 1.00 94.06 113 ASN A O 1
ATOM 860 N N . VAL A 1 114 ? -3.693 8.809 -1.206 1.00 91.56 114 VAL A N 1
ATOM 861 C CA . VAL A 1 114 ? -5.126 8.521 -1.110 1.00 91.56 114 VAL A CA 1
ATOM 862 C C . VAL A 1 114 ? -5.952 9.693 -1.639 1.00 91.56 114 VAL A C 1
ATOM 864 O O . VAL A 1 114 ? -5.772 10.829 -1.206 1.00 91.56 114 VAL A O 1
ATOM 867 N N . ALA A 1 115 ? -6.891 9.411 -2.546 1.00 86.88 115 ALA A N 1
ATOM 868 C CA . ALA A 1 115 ? -7.814 10.413 -3.089 1.00 86.88 115 ALA A CA 1
ATOM 869 C C . ALA A 1 115 ? -9.056 10.648 -2.201 1.00 86.88 115 ALA A C 1
ATOM 871 O O . ALA A 1 115 ? -9.717 11.677 -2.320 1.00 86.88 115 ALA A O 1
ATOM 872 N N . GLY A 1 116 ? -9.375 9.708 -1.309 1.00 83.31 116 GLY A N 1
ATOM 873 C CA . GLY A 1 116 ? -10.491 9.783 -0.367 1.00 83.31 116 GLY A CA 1
ATOM 874 C C . GLY A 1 116 ? -10.811 8.425 0.257 1.00 83.31 116 GLY A C 1
ATOM 875 O O . GLY A 1 116 ? -10.123 7.434 -0.003 1.00 83.31 116 GLY A O 1
ATOM 876 N N . ASP A 1 117 ? -11.870 8.378 1.062 1.00 81.19 117 ASP A N 1
ATOM 877 C CA . ASP A 1 117 ? -12.378 7.129 1.631 1.00 81.19 117 ASP A CA 1
ATOM 878 C C . ASP A 1 117 ? -12.786 6.138 0.536 1.00 81.19 117 ASP A C 1
ATOM 880 O O . ASP A 1 117 ? -13.333 6.517 -0.502 1.00 81.19 117 ASP A O 1
ATOM 884 N N . ASN A 1 118 ? -12.545 4.846 0.787 1.00 84.56 118 ASN A N 1
ATOM 885 C CA . ASN A 1 118 ? -12.949 3.753 -0.102 1.00 84.56 118 ASN A CA 1
ATOM 886 C C . ASN A 1 118 ? -12.468 3.932 -1.566 1.00 84.56 118 ASN A C 1
ATOM 888 O O . ASN A 1 118 ? -13.138 3.510 -2.515 1.00 84.56 118 ASN A O 1
ATOM 892 N N . SER A 1 119 ? -11.305 4.564 -1.750 1.00 87.56 119 SER A N 1
ATOM 893 C CA . SER A 1 119 ? -10.716 4.867 -3.055 1.00 87.56 119 SER A CA 1
ATOM 894 C C . SER A 1 119 ? -9.348 4.211 -3.230 1.00 87.56 119 SER A C 1
ATOM 896 O O . SER A 1 119 ? -8.531 4.178 -2.311 1.00 87.56 119 SER A O 1
ATOM 898 N N . VAL A 1 120 ? -9.108 3.721 -4.445 1.00 90.31 120 VAL A N 1
ATOM 899 C CA . VAL A 1 120 ? -7.831 3.158 -4.918 1.00 90.31 120 VAL A CA 1
ATOM 900 C C . VAL A 1 120 ? -7.375 3.820 -6.229 1.00 90.31 120 VAL A C 1
ATOM 902 O O . VAL A 1 120 ? -6.530 3.292 -6.948 1.00 90.31 120 VAL A O 1
ATOM 905 N N . ASP A 1 121 ? -7.928 4.998 -6.532 1.00 89.94 121 ASP A N 1
ATOM 906 C CA . ASP A 1 121 ? -7.616 5.825 -7.709 1.00 89.94 121 ASP A CA 1
ATOM 907 C C . ASP A 1 121 ? -6.652 6.977 -7.373 1.00 89.94 121 ASP A C 1
ATOM 909 O O . ASP A 1 121 ? -6.671 8.046 -7.983 1.00 89.94 121 ASP A O 1
ATOM 913 N N . GLY A 1 122 ? -5.814 6.768 -6.360 1.00 90.44 122 GLY A N 1
ATOM 914 C CA . GLY A 1 122 ? -4.830 7.732 -5.895 1.00 90.44 122 GLY A CA 1
ATOM 915 C C . GLY A 1 122 ? -3.752 8.080 -6.924 1.00 90.44 122 GLY A C 1
ATOM 916 O O . GLY A 1 122 ? -3.369 7.252 -7.755 1.00 90.44 122 GLY A O 1
ATOM 917 N N . PHE A 1 123 ? -3.223 9.303 -6.835 1.00 90.44 123 PHE A N 1
ATOM 918 C CA . PHE A 1 123 ? -2.080 9.763 -7.627 1.00 90.44 123 PHE A CA 1
ATOM 919 C C . PHE A 1 123 ? -1.161 10.668 -6.789 1.00 90.44 123 PHE A C 1
ATOM 921 O O . PHE A 1 123 ? -1.672 11.497 -6.029 1.00 90.44 123 PHE A O 1
ATOM 928 N N . PRO A 1 124 ? 0.173 10.582 -6.935 1.00 92.75 124 PRO A N 1
ATOM 929 C CA . PRO A 1 124 ? 0.932 9.614 -7.735 1.00 92.75 124 PRO A CA 1
ATOM 930 C C . PRO A 1 124 ? 0.784 8.184 -7.209 1.00 92.75 124 PRO A C 1
ATOM 932 O O . PRO A 1 124 ? 0.266 7.974 -6.108 1.00 92.75 124 PRO A O 1
ATOM 935 N N . PHE A 1 125 ? 1.195 7.205 -8.020 1.00 91.62 125 PHE A N 1
ATOM 936 C CA . PHE A 1 125 ? 1.184 5.789 -7.655 1.00 91.62 125 PHE A CA 1
ATOM 937 C C . PHE A 1 125 ? 2.464 5.080 -8.111 1.00 91.62 125 PHE A C 1
ATOM 939 O O . PHE A 1 125 ? 3.099 5.471 -9.086 1.00 91.62 125 PHE A O 1
ATOM 946 N N . CYS A 1 126 ? 2.811 4.011 -7.406 1.00 92.44 126 CYS A N 1
ATOM 947 C CA . CYS A 1 126 ? 3.993 3.193 -7.624 1.00 92.44 126 CYS A CA 1
ATOM 948 C C . CYS A 1 126 ? 3.623 1.719 -7.426 1.00 92.44 126 CYS A C 1
ATOM 950 O O . CYS A 1 126 ? 3.084 1.362 -6.380 1.00 92.44 126 CYS A O 1
ATOM 952 N N . LEU A 1 127 ? 3.893 0.879 -8.428 1.00 91.75 127 LEU A N 1
ATOM 953 C CA . LEU A 1 127 ? 3.670 -0.567 -8.378 1.00 91.75 127 LEU A CA 1
ATOM 954 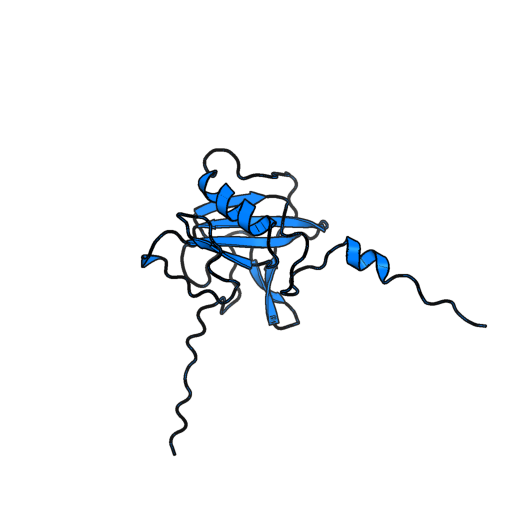C C . LEU A 1 127 ? 5.021 -1.284 -8.407 1.00 91.75 127 LEU A C 1
ATOM 956 O O . LEU A 1 127 ? 5.801 -1.079 -9.335 1.00 91.75 127 LEU A O 1
ATOM 960 N N . VAL A 1 128 ? 5.268 -2.134 -7.413 1.00 92.69 128 VAL A N 1
ATOM 961 C CA . VAL A 1 128 ? 6.491 -2.937 -7.294 1.00 92.69 128 VAL A CA 1
ATOM 962 C C . VAL A 1 128 ? 6.162 -4.408 -7.076 1.00 92.69 128 VAL A C 1
ATOM 964 O O . VAL A 1 128 ? 5.100 -4.755 -6.572 1.00 92.69 128 VAL A O 1
ATOM 967 N N . THR A 1 129 ? 7.099 -5.280 -7.415 1.00 92.19 129 THR A N 1
ATOM 968 C CA . THR A 1 129 ? 7.056 -6.739 -7.213 1.00 92.19 129 THR A CA 1
ATOM 969 C C . THR A 1 129 ? 7.781 -7.139 -5.928 1.00 92.19 129 THR A C 1
ATOM 971 O O . THR A 1 129 ? 8.697 -7.960 -5.928 1.00 92.19 129 THR A O 1
ATOM 974 N N . LEU A 1 130 ? 7.398 -6.494 -4.831 1.00 90.94 130 LEU A N 1
ATOM 975 C CA . LEU A 1 130 ? 7.776 -6.824 -3.460 1.00 90.94 130 LEU A CA 1
ATOM 976 C C . LEU A 1 130 ? 6.534 -6.669 -2.582 1.00 90.94 130 LEU A C 1
ATOM 978 O O . LEU A 1 130 ? 5.514 -6.175 -3.044 1.00 90.94 130 LEU A O 1
ATOM 982 N N . GLY A 1 131 ? 6.621 -7.093 -1.328 1.00 92.56 131 GLY A N 1
ATOM 983 C CA . GLY A 1 131 ? 5.599 -6.854 -0.315 1.00 92.56 131 GLY A CA 1
ATOM 984 C C . GLY A 1 131 ? 6.092 -7.288 1.063 1.00 92.56 131 GLY A C 1
ATOM 985 O O . GLY A 1 131 ? 7.170 -7.886 1.159 1.00 92.56 131 GLY A O 1
ATOM 986 N N . PRO A 1 132 ? 5.323 -7.006 2.126 1.00 93.25 132 PRO A N 1
ATOM 987 C CA . PRO A 1 132 ? 5.577 -7.570 3.444 1.00 93.25 132 PRO A CA 1
ATOM 988 C C . PRO A 1 132 ? 5.738 -9.097 3.342 1.00 93.25 132 PRO A C 1
ATOM 990 O O . PRO A 1 132 ? 4.860 -9.749 2.765 1.00 93.25 132 PRO A O 1
ATOM 993 N N . PRO A 1 133 ? 6.827 -9.691 3.868 1.00 85.94 133 PRO A N 1
ATOM 994 C CA . PRO A 1 133 ? 7.106 -11.118 3.689 1.00 85.94 133 PRO A CA 1
ATOM 995 C C . PRO A 1 133 ? 6.076 -12.009 4.395 1.00 85.94 133 PRO A C 1
ATOM 997 O O . PRO A 1 133 ? 5.786 -13.110 3.932 1.00 85.94 133 PRO A O 1
ATOM 1000 N N . VAL A 1 134 ? 5.499 -11.515 5.492 1.00 84.69 134 VAL A N 1
ATOM 1001 C CA . VAL A 1 134 ? 4.452 -12.179 6.268 1.00 84.69 134 VAL A CA 1
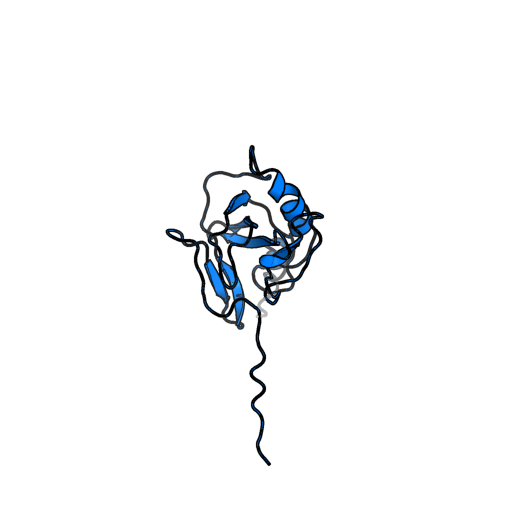ATOM 1002 C C . VAL A 1 134 ? 3.391 -11.146 6.615 1.00 84.69 134 VAL A C 1
ATOM 1004 O O . VAL A 1 134 ? 3.725 -10.054 7.070 1.00 84.69 134 VAL A O 1
ATOM 1007 N N . THR A 1 135 ? 2.122 -11.503 6.435 1.00 87.38 135 THR A N 1
ATOM 1008 C CA . THR A 1 135 ? 0.986 -10.672 6.848 1.00 87.38 135 THR A CA 1
ATOM 1009 C C . THR A 1 135 ? 0.102 -11.395 7.849 1.00 87.38 135 THR A C 1
ATOM 1011 O O . THR A 1 135 ? -0.120 -12.600 7.732 1.00 87.38 135 THR A O 1
ATOM 1014 N N . THR A 1 136 ? -0.426 -10.659 8.824 1.00 87.12 136 THR A N 1
ATOM 1015 C CA . THR A 1 136 ? -1.273 -11.185 9.907 1.00 87.12 136 THR A CA 1
ATOM 1016 C C . THR A 1 136 ? -2.771 -11.063 9.621 1.00 87.12 136 THR A C 1
ATOM 1018 O O . THR A 1 136 ? -3.582 -11.626 10.351 1.00 87.12 136 THR A O 1
ATOM 1021 N N . ASP A 1 137 ? -3.151 -10.375 8.543 1.00 86.12 137 ASP A N 1
ATOM 1022 C CA . ASP A 1 137 ? -4.545 -10.099 8.176 1.00 86.12 137 ASP A CA 1
ATOM 1023 C C . ASP A 1 137 ? -5.215 -11.207 7.341 1.00 86.12 137 ASP A C 1
ATOM 1025 O O . ASP A 1 137 ? -6.437 -11.224 7.194 1.00 86.12 137 ASP A O 1
ATOM 1029 N N . GLY A 1 138 ? -4.442 -12.176 6.842 1.00 87.94 138 GLY A N 1
ATOM 1030 C CA . GLY A 1 138 ? -4.961 -13.322 6.094 1.00 87.94 138 GLY A CA 1
ATOM 1031 C C . GLY A 1 138 ? -5.209 -13.052 4.607 1.00 87.94 138 GLY A C 1
ATOM 1032 O O . GLY A 1 138 ? -5.955 -13.804 3.975 1.00 87.94 138 GLY A O 1
ATOM 1033 N N . CYS A 1 139 ? -4.601 -12.008 4.033 1.00 90.81 139 CYS A N 1
ATOM 1034 C CA . CYS A 1 139 ? -4.745 -11.705 2.606 1.00 90.81 139 CYS A CA 1
ATOM 1035 C C . CYS A 1 139 ? -3.831 -12.511 1.686 1.00 90.81 139 CYS A C 1
ATOM 1037 O O . CYS A 1 139 ? -4.231 -12.838 0.567 1.00 90.81 139 CYS A O 1
ATOM 1039 N N . TYR A 1 140 ? -2.646 -12.883 2.161 1.00 88.56 140 TYR A N 1
ATOM 1040 C CA . TYR A 1 140 ? -1.803 -13.878 1.518 1.00 88.56 140 TYR A CA 1
ATOM 1041 C C . TYR A 1 140 ? -0.977 -14.632 2.552 1.00 88.56 140 TYR A C 1
ATOM 1043 O O . TYR A 1 140 ? -0.668 -14.132 3.631 1.00 88.56 140 TYR A O 1
ATOM 1051 N N . VAL A 1 141 ? -0.633 -15.869 2.209 1.00 75.06 141 VAL A N 1
ATOM 1052 C CA . VAL A 1 141 ? 0.272 -16.704 2.997 1.00 75.06 141 VAL A CA 1
ATOM 1053 C C . VAL A 1 141 ? 1.669 -16.662 2.392 1.00 75.06 141 VAL A C 1
ATOM 1055 O O . VAL A 1 141 ? 1.850 -16.458 1.182 1.00 75.06 141 VAL A O 1
ATOM 1058 N N . ASP A 1 142 ? 2.675 -16.864 3.236 1.00 65.38 142 ASP A N 1
ATOM 1059 C CA . ASP A 1 142 ? 4.025 -17.097 2.749 1.00 65.38 142 ASP A CA 1
ATOM 1060 C C . ASP A 1 142 ? 4.078 -18.457 2.024 1.00 65.38 142 ASP A C 1
ATOM 1062 O O . ASP A 1 142 ? 3.638 -19.493 2.539 1.00 65.38 142 ASP A O 1
ATOM 1066 N N . LEU A 1 143 ? 4.622 -18.465 0.805 1.00 57.03 143 LEU A N 1
ATOM 1067 C CA . LEU A 1 143 ? 4.825 -19.694 0.034 1.00 57.03 143 LEU A CA 1
ATOM 1068 C C . LEU A 1 143 ? 5.846 -20.612 0.726 1.00 57.03 143 LEU A C 1
ATOM 1070 O O . LEU A 1 143 ? 5.754 -21.835 0.592 1.00 57.03 143 LEU A O 1
ATOM 1074 N N . ALA A 1 144 ? 6.755 -20.052 1.536 1.00 52.59 144 ALA A N 1
ATOM 1075 C CA . ALA A 1 144 ? 7.667 -20.846 2.355 1.00 52.59 144 ALA A CA 1
ATOM 1076 C C . ALA A 1 144 ? 6.927 -21.660 3.435 1.00 52.59 144 ALA A C 1
ATOM 1078 O O . ALA A 1 144 ? 7.308 -22.794 3.717 1.00 52.59 144 ALA A O 1
ATOM 1079 N N . VAL A 1 145 ? 5.821 -21.139 3.981 1.00 49.47 145 VAL A N 1
ATOM 1080 C CA . VAL A 1 145 ? 5.003 -21.818 5.007 1.00 49.47 145 VAL A CA 1
ATOM 1081 C C . VAL A 1 145 ? 4.065 -22.866 4.395 1.00 49.47 145 VAL A C 1
ATOM 1083 O O . VAL A 1 145 ? 3.686 -23.834 5.049 1.00 49.47 145 VAL A O 1
ATOM 1086 N N . THR A 1 146 ? 3.714 -22.732 3.116 1.00 45.88 146 THR A N 1
ATOM 1087 C CA . THR A 1 146 ? 2.800 -23.679 2.451 1.00 45.88 146 THR A CA 1
ATOM 1088 C C . THR A 1 146 ? 3.499 -25.000 2.090 1.00 45.88 146 THR A C 1
ATOM 1090 O O . THR A 1 146 ? 2.860 -26.047 1.997 1.00 45.88 146 THR A O 1
ATOM 1093 N N . SER A 1 147 ? 4.830 -24.981 1.957 1.00 41.72 147 SER A N 1
ATOM 1094 C CA . SER A 1 147 ? 5.628 -26.153 1.568 1.00 41.72 147 SER A CA 1
ATOM 1095 C C . SER A 1 147 ? 5.871 -27.149 2.715 1.00 41.72 147 SER A C 1
ATOM 1097 O O . SER A 1 147 ? 6.231 -28.295 2.463 1.00 41.72 147 SER A O 1
ATOM 1099 N N . SER A 1 148 ? 5.653 -26.755 3.972 1.00 41.53 148 SER A N 1
ATOM 1100 C CA . SER A 1 148 ? 5.905 -27.589 5.159 1.00 41.53 148 SER A CA 1
ATOM 1101 C C . SER A 1 148 ? 4.700 -28.418 5.627 1.00 41.53 148 SER A C 1
ATOM 1103 O O . SER A 1 148 ? 4.867 -29.290 6.477 1.00 41.53 148 SER A O 1
ATOM 1105 N N . THR A 1 149 ? 3.507 -28.224 5.051 1.00 43.41 149 THR A N 1
ATOM 1106 C CA . THR A 1 149 ? 2.286 -28.960 5.456 1.00 43.41 149 THR A CA 1
ATOM 1107 C C . THR A 1 149 ? 1.965 -30.159 4.548 1.00 43.41 149 THR A C 1
ATOM 1109 O O . THR A 1 149 ? 1.118 -30.986 4.879 1.00 43.41 149 THR A O 1
ATOM 1112 N N . ALA A 1 150 ? 2.677 -30.342 3.432 1.00 48.62 150 ALA A N 1
ATOM 1113 C CA . ALA A 1 150 ? 2.481 -31.472 2.519 1.00 48.62 150 ALA A CA 1
ATOM 1114 C C . ALA A 1 150 ? 3.442 -32.643 2.811 1.00 48.62 150 ALA A C 1
ATOM 1116 O O . ALA A 1 150 ? 4.182 -33.078 1.935 1.00 48.62 150 ALA A O 1
ATOM 1117 N N . SER A 1 151 ? 3.478 -33.155 4.044 1.00 50.16 151 SER A N 1
ATOM 1118 C CA . SER A 1 151 ? 4.122 -34.444 4.359 1.00 50.16 151 SER A CA 1
ATOM 1119 C C . SER A 1 151 ? 3.643 -34.989 5.700 1.00 50.16 151 SER A C 1
ATOM 1121 O O . SER A 1 151 ? 4.288 -34.798 6.725 1.00 50.16 151 SER A O 1
ATOM 1123 N N . SER A 1 152 ? 2.503 -35.679 5.692 1.00 50.44 152 SER A N 1
ATOM 1124 C CA . SER A 1 152 ? 2.231 -36.837 6.560 1.00 50.44 152 SER A CA 1
ATOM 1125 C C . SER A 1 152 ? 0.896 -37.465 6.172 1.00 50.44 152 SER A C 1
ATOM 1127 O O . SER A 1 152 ? -0.159 -37.131 6.698 1.00 50.44 152 SER A O 1
ATOM 1129 N N . SER A 1 153 ? 0.946 -38.403 5.234 1.00 42.12 153 SER A N 1
ATOM 1130 C CA . SER A 1 153 ? -0.011 -39.510 5.181 1.00 42.12 153 SER A CA 1
ATOM 1131 C C . SER A 1 153 ? 0.754 -40.764 4.772 1.00 42.12 153 SER A C 1
ATOM 1133 O O . SER A 1 153 ? 0.733 -41.201 3.628 1.00 42.12 153 SER A O 1
ATOM 1135 N N . THR A 1 154 ? 1.494 -41.326 5.729 1.00 42.66 154 THR A N 1
ATOM 1136 C CA . THR A 1 154 ? 2.020 -42.686 5.603 1.00 42.66 154 THR A CA 1
ATOM 1137 C C . THR A 1 154 ? 0.852 -43.645 5.807 1.00 42.66 154 THR A C 1
ATOM 1139 O O . THR A 1 154 ? 0.361 -43.820 6.920 1.00 42.66 154 THR A O 1
ATOM 1142 N N . THR A 1 155 ? 0.376 -44.221 4.707 1.00 42.88 155 THR A N 1
ATOM 1143 C CA . THR A 1 155 ? -0.610 -45.302 4.666 1.00 42.88 155 THR A CA 1
ATOM 1144 C C . THR A 1 155 ? -0.089 -46.515 5.438 1.00 42.88 155 THR A C 1
ATOM 1146 O O . THR A 1 155 ? 0.976 -47.040 5.125 1.00 42.88 155 THR A O 1
ATOM 1149 N N . THR A 1 156 ? -0.835 -46.964 6.447 1.00 39.50 156 THR A N 1
ATOM 1150 C CA . THR A 1 156 ? -0.638 -48.275 7.078 1.00 39.50 156 THR A CA 1
ATOM 1151 C C . THR A 1 156 ? -1.495 -49.298 6.333 1.00 39.50 156 THR A C 1
ATOM 1153 O O . THR A 1 156 ? -2.690 -49.073 6.136 1.00 39.50 156 THR A O 1
ATOM 1156 N N . THR A 1 157 ? -0.897 -50.404 5.897 1.00 46.91 157 THR A N 1
ATOM 1157 C CA . THR A 1 157 ? -1.590 -51.640 5.504 1.00 46.91 157 THR A CA 1
ATOM 1158 C C . THR A 1 157 ? -0.894 -52.794 6.198 1.00 46.91 157 THR A C 1
ATOM 1160 O O . THR A 1 157 ? 0.356 -52.750 6.257 1.00 46.91 157 THR A O 1
#